Protein AF-A0A6V7L2I5-F1 (afdb_monomer)

Structure (mmCIF, N/CA/C/O backbone):
data_AF-A0A6V7L2I5-F1
#
_entry.id   AF-A0A6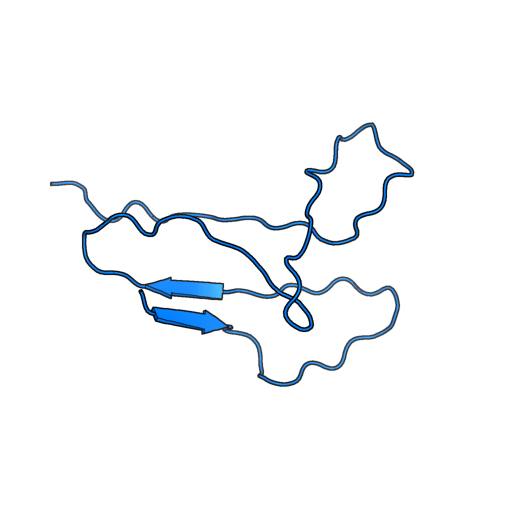V7L2I5-F1
#
loop_
_atom_site.group_PDB
_atom_site.id
_atom_site.type_symbol
_atom_site.label_atom_id
_atom_site.label_alt_id
_atom_site.label_comp_id
_atom_site.label_asym_id
_atom_site.label_entity_id
_atom_site.label_seq_id
_atom_site.pdbx_PDB_ins_code
_atom_site.Cartn_x
_atom_site.Cartn_y
_atom_site.Cartn_z
_atom_site.occupancy
_atom_site.B_iso_or_equiv
_atom_site.auth_seq_id
_atom_site.auth_comp_id
_atom_site.auth_asym_id
_atom_site.auth_atom_id
_atom_site.pdbx_PDB_model_num
ATOM 1 N N . ALA A 1 1 ? 9.198 -8.255 -10.952 1.00 65.94 1 ALA A N 1
ATOM 2 C CA . ALA A 1 1 ? 9.260 -7.094 -10.043 1.00 65.94 1 ALA A CA 1
ATOM 3 C C . ALA A 1 1 ? 9.380 -7.588 -8.607 1.00 65.94 1 ALA A C 1
ATOM 5 O O . ALA A 1 1 ? 8.819 -8.638 -8.304 1.00 65.94 1 ALA A O 1
ATOM 6 N N . LYS A 1 2 ? 10.106 -6.879 -7.738 1.00 77.19 2 LYS A N 1
ATOM 7 C CA . LYS A 1 2 ? 10.133 -7.158 -6.295 1.00 77.19 2 LYS A CA 1
ATOM 8 C C . LYS A 1 2 ? 9.391 -6.036 -5.576 1.00 77.19 2 LYS A C 1
ATOM 10 O O . LYS A 1 2 ? 9.757 -4.878 -5.736 1.00 77.19 2 LYS A O 1
ATOM 15 N N . ALA A 1 3 ? 8.373 -6.385 -4.798 1.00 84.38 3 ALA A N 1
ATOM 16 C CA . ALA A 1 3 ? 7.645 -5.453 -3.945 1.00 84.38 3 ALA A CA 1
ATOM 17 C C . ALA A 1 3 ? 8.016 -5.695 -2.478 1.00 84.38 3 ALA A C 1
ATOM 19 O O . ALA A 1 3 ? 8.206 -6.841 -2.060 1.00 84.38 3 ALA A O 1
ATOM 20 N N . ARG A 1 4 ? 8.139 -4.621 -1.703 1.00 87.81 4 ARG A N 1
ATOM 21 C CA . ARG A 1 4 ? 8.383 -4.663 -0.260 1.00 87.81 4 ARG A CA 1
ATOM 22 C C . ARG A 1 4 ? 7.531 -3.608 0.426 1.00 87.81 4 ARG A C 1
ATOM 24 O O . ARG A 1 4 ? 7.649 -2.432 0.102 1.00 87.81 4 ARG A O 1
ATOM 31 N N . ILE A 1 5 ? 6.772 -4.017 1.434 1.00 89.50 5 ILE A N 1
ATOM 32 C CA . ILE A 1 5 ? 6.169 -3.081 2.382 1.00 89.50 5 ILE A CA 1
ATOM 33 C C . ILE A 1 5 ? 7.269 -2.588 3.326 1.00 89.50 5 ILE A C 1
ATOM 35 O O . ILE A 1 5 ? 8.023 -3.397 3.867 1.00 89.50 5 ILE A O 1
ATOM 39 N N . LEU A 1 6 ? 7.425 -1.268 3.446 1.00 88.50 6 LEU A N 1
ATOM 40 C CA . LEU A 1 6 ? 8.452 -0.661 4.304 1.00 88.50 6 LEU A CA 1
ATOM 41 C C . LEU A 1 6 ? 8.028 -0.606 5.776 1.00 88.50 6 LEU A C 1
ATOM 43 O O . LEU A 1 6 ? 8.882 -0.536 6.657 1.00 88.50 6 LEU A O 1
ATOM 47 N N . ASN A 1 7 ? 6.723 -0.638 6.042 1.00 87.31 7 ASN A N 1
ATOM 48 C CA . ASN A 1 7 ? 6.177 -0.729 7.389 1.00 87.31 7 ASN A CA 1
ATOM 49 C C . ASN A 1 7 ? 6.487 -2.104 8.023 1.00 87.31 7 ASN A C 1
ATOM 51 O O . ASN A 1 7 ? 6.767 -3.066 7.302 1.00 87.31 7 ASN A O 1
ATOM 55 N N . PRO A 1 8 ? 6.416 -2.221 9.363 1.00 87.44 8 PRO A N 1
ATOM 56 C CA . PRO A 1 8 ? 6.500 -3.510 10.045 1.00 87.44 8 PRO A CA 1
ATOM 57 C C . PRO A 1 8 ? 5.453 -4.504 9.523 1.00 87.44 8 PRO A C 1
ATOM 59 O O . PRO A 1 8 ? 4.387 -4.095 9.064 1.00 87.44 8 PRO A O 1
ATOM 62 N N . ALA A 1 9 ? 5.748 -5.803 9.635 1.00 86.25 9 ALA A N 1
ATOM 63 C CA . ALA A 1 9 ? 4.813 -6.865 9.250 1.00 86.25 9 ALA A CA 1
ATOM 64 C C . ALA A 1 9 ? 3.493 -6.783 10.036 1.00 86.25 9 ALA A C 1
ATOM 66 O O . ALA A 1 9 ? 2.426 -6.947 9.452 1.00 86.25 9 ALA A O 1
ATOM 67 N N . ASP A 1 10 ? 3.588 -6.437 11.323 1.00 89.25 10 ASP A N 1
ATOM 68 C CA . ASP A 1 10 ? 2.450 -6.225 12.210 1.00 89.25 10 ASP A CA 1
ATOM 69 C C . ASP A 1 10 ? 2.387 -4.758 12.643 1.00 89.25 10 ASP A C 1
ATOM 71 O O . ASP A 1 10 ? 3.352 -4.208 13.184 1.00 89.25 10 ASP A O 1
ATOM 75 N N . LEU A 1 11 ? 1.234 -4.120 12.435 1.00 88.31 11 LEU A N 1
ATOM 76 C CA . LEU A 1 11 ? 0.978 -2.741 12.837 1.00 88.31 11 LEU A CA 1
ATOM 77 C C . LEU A 1 11 ? -0.283 -2.674 13.701 1.00 88.31 11 LEU A C 1
ATOM 79 O O . LEU A 1 11 ? -1.373 -3.033 13.261 1.00 88.31 11 LEU A O 1
ATOM 83 N N . TYR A 1 12 ? -0.144 -2.155 14.919 1.00 90.56 12 TYR A N 1
ATOM 84 C CA . TYR A 1 12 ? -1.264 -1.905 15.821 1.00 90.56 12 TYR A CA 1
ATOM 85 C C . TYR A 1 12 ? -1.688 -0.445 15.699 1.00 90.56 12 TYR A C 1
ATOM 87 O O . TYR A 1 12 ? -0.906 0.464 15.976 1.00 90.56 12 TYR A O 1
ATOM 95 N N . VAL A 1 13 ? -2.932 -0.218 15.285 1.00 89.38 13 VAL A N 1
ATOM 96 C CA . VAL A 1 13 ? -3.500 1.122 15.101 1.00 89.38 13 VAL A CA 1
ATOM 97 C C . VAL A 1 13 ? -4.724 1.312 15.984 1.00 89.38 13 VAL A C 1
ATOM 99 O O . VAL A 1 13 ? -5.429 0.360 16.319 1.00 89.38 13 VAL A O 1
ATOM 102 N N . LYS A 1 14 ? -4.995 2.562 16.358 1.00 93.56 14 LYS A N 1
ATOM 103 C CA . LYS A 1 14 ? -6.209 2.923 17.089 1.00 93.56 14 LYS A CA 1
ATOM 104 C C . LYS A 1 14 ? -7.368 3.108 16.110 1.00 93.56 14 LYS A C 1
ATOM 106 O O . LYS A 1 14 ? -7.211 3.712 15.051 1.00 93.56 14 LYS A O 1
ATOM 111 N N . THR A 1 15 ? -8.551 2.628 16.485 1.00 87.56 15 THR A N 1
ATOM 112 C CA . THR A 1 15 ? -9.777 2.835 15.707 1.00 87.56 15 THR A CA 1
ATOM 113 C C . THR A 1 15 ? -10.014 4.323 15.447 1.00 87.56 15 THR A C 1
ATOM 115 O O . THR A 1 15 ? -9.983 5.132 16.374 1.00 87.56 15 THR A O 1
ATOM 118 N N . GLY A 1 16 ? -10.257 4.670 14.181 1.00 84.62 16 GLY A N 1
ATOM 119 C CA . GLY A 1 16 ? -10.473 6.048 13.731 1.00 84.62 16 GLY A CA 1
ATOM 120 C C . GLY A 1 16 ? -9.194 6.831 13.425 1.00 84.62 16 GLY A C 1
ATOM 121 O O . GLY A 1 16 ? -9.285 7.971 12.983 1.00 84.62 16 GLY A O 1
ATOM 122 N N . SER A 1 17 ? -8.010 6.252 13.637 1.00 86.25 17 SER A N 1
ATOM 123 C CA . SER A 1 17 ? -6.749 6.866 13.216 1.00 86.25 17 SER A CA 1
ATOM 124 C C . SER A 1 17 ? -6.455 6.604 11.739 1.00 86.25 17 SER A C 1
ATOM 126 O O . SER A 1 17 ? -6.795 5.551 11.202 1.00 86.25 17 SER A O 1
ATOM 128 N N . SER A 1 18 ? -5.771 7.554 11.104 1.00 84.38 18 SER A N 1
ATOM 129 C CA . SER A 1 18 ? -5.199 7.377 9.769 1.00 84.38 18 SER A CA 1
ATOM 130 C C . SER A 1 18 ? -3.911 6.561 9.845 1.00 84.38 18 SER A C 1
ATOM 132 O O . SER A 1 18 ? -3.125 6.718 10.781 1.00 84.38 18 SER A O 1
ATOM 134 N N . LEU A 1 19 ? -3.683 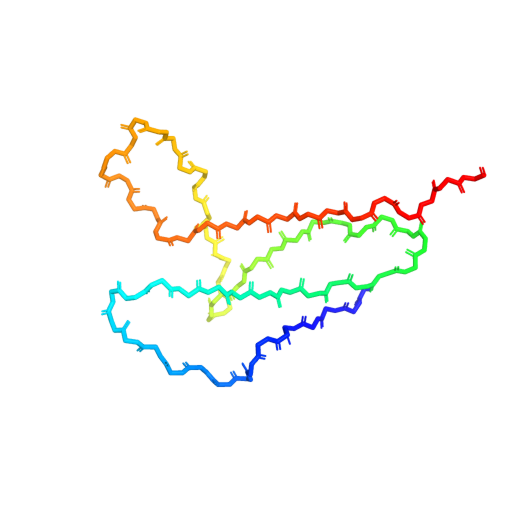5.710 8.847 1.00 85.75 19 LEU A N 1
ATOM 135 C CA . LEU A 1 19 ? -2.453 4.938 8.696 1.00 85.75 19 LEU A CA 1
ATOM 136 C C . LEU A 1 19 ? -1.945 5.057 7.260 1.00 85.75 19 LEU A C 1
ATOM 138 O O . LEU A 1 19 ? -2.744 5.131 6.328 1.00 85.75 19 LEU A O 1
ATOM 142 N N . THR A 1 20 ? -0.626 5.022 7.094 1.00 87.56 20 THR A N 1
ATOM 143 C CA . THR A 1 20 ? 0.032 5.067 5.784 1.00 87.56 20 THR A CA 1
ATOM 144 C C . THR A 1 20 ? 0.896 3.826 5.616 1.00 87.56 20 THR A C 1
ATOM 146 O O . THR A 1 20 ? 1.798 3.579 6.422 1.00 87.56 20 THR A O 1
ATOM 149 N N . LEU A 1 21 ? 0.619 3.048 4.566 1.00 88.31 21 LEU A N 1
ATOM 150 C CA . LEU A 1 21 ? 1.437 1.910 4.153 1.00 88.31 21 LEU A CA 1
ATOM 151 C C . LEU A 1 21 ? 2.229 2.278 2.901 1.00 88.31 21 LEU A C 1
ATOM 153 O O . LEU A 1 21 ? 1.651 2.723 1.913 1.00 88.31 21 LEU A O 1
ATOM 157 N N . THR A 1 22 ? 3.538 2.047 2.922 1.00 88.25 22 THR A N 1
ATOM 158 C CA . THR A 1 22 ? 4.411 2.314 1.774 1.00 88.25 22 THR A CA 1
ATOM 159 C C . THR A 1 22 ? 4.875 1.003 1.158 1.00 88.25 22 THR A C 1
ATOM 161 O O . THR A 1 22 ? 5.587 0.223 1.795 1.00 88.25 22 THR A O 1
ATOM 164 N N . CYS A 1 23 ? 4.502 0.775 -0.101 1.00 86.25 23 CYS A N 1
ATOM 165 C CA . CYS A 1 23 ? 5.032 -0.311 -0.916 1.00 86.25 23 CYS A CA 1
ATOM 166 C C . CYS A 1 23 ? 6.143 0.228 -1.820 1.00 86.25 23 CYS A C 1
ATOM 168 O O . CYS A 1 23 ? 5.892 1.051 -2.695 1.00 86.25 23 CYS A O 1
ATOM 170 N N . LEU A 1 24 ? 7.370 -0.251 -1.622 1.00 86.38 24 LEU A N 1
ATOM 171 C CA . LEU A 1 24 ? 8.477 0.005 -2.531 1.00 86.38 24 LEU A CA 1
ATOM 172 C C . LEU A 1 24 ? 8.552 -1.122 -3.558 1.00 86.38 24 LEU A C 1
ATOM 174 O O . LEU A 1 24 ? 8.791 -2.282 -3.205 1.00 86.38 24 LEU A O 1
ATOM 178 N N . MET A 1 25 ? 8.401 -0.767 -4.828 1.00 83.12 25 MET A N 1
ATOM 179 C CA . MET A 1 25 ? 8.544 -1.688 -5.949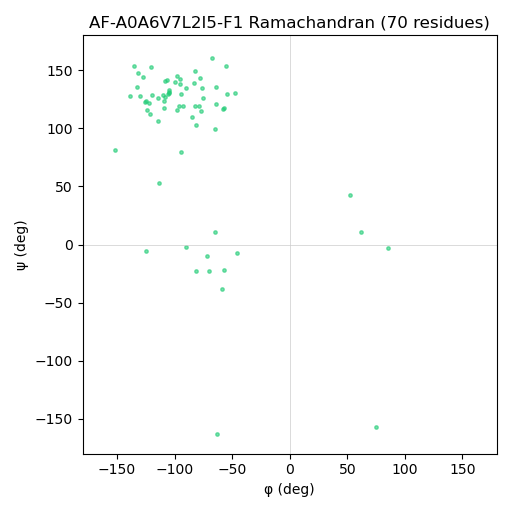 1.00 83.12 25 MET A CA 1
ATOM 180 C C . MET A 1 25 ? 9.829 -1.379 -6.706 1.00 83.12 25 MET A C 1
ATOM 182 O O . MET A 1 25 ? 10.058 -0.244 -7.110 1.00 83.12 25 MET A O 1
ATOM 186 N N . SER A 1 26 ? 10.666 -2.393 -6.908 1.00 76.94 26 SER A N 1
ATOM 187 C CA . SER A 1 26 ? 11.832 -2.297 -7.779 1.00 76.94 26 SER A CA 1
ATOM 188 C C . SER A 1 26 ? 11.739 -3.308 -8.920 1.00 76.94 26 SER A C 1
ATOM 190 O O . SER A 1 26 ? 11.500 -4.510 -8.740 1.00 76.94 26 SER A O 1
ATOM 192 N N . GLN A 1 27 ? 11.917 -2.798 -10.130 1.00 71.62 27 GLN A N 1
ATOM 193 C CA . GLN A 1 27 ? 12.079 -3.562 -11.359 1.00 71.62 27 GLN A CA 1
ATOM 194 C C . GLN A 1 27 ? 13.242 -2.936 -12.129 1.00 71.62 27 GLN A C 1
ATOM 196 O O . GLN A 1 27 ? 13.566 -1.772 -11.917 1.00 71.62 27 GLN A O 1
ATOM 201 N N . GLY A 1 28 ? 13.911 -3.732 -12.967 1.00 65.62 28 GLY A N 1
ATOM 202 C CA . GLY A 1 28 ? 14.910 -3.213 -13.905 1.00 65.62 28 GLY A CA 1
ATOM 203 C C . GLY A 1 28 ? 14.284 -2.253 -14.934 1.00 65.62 28 GLY A C 1
ATOM 204 O O . GLY A 1 28 ? 13.149 -1.831 -14.744 1.00 65.62 28 GLY A O 1
ATOM 205 N N . PRO A 1 29 ? 14.949 -1.956 -16.064 1.00 65.75 29 PRO A N 1
ATOM 206 C CA . PRO A 1 29 ? 14.562 -0.901 -17.025 1.00 65.75 29 PRO A CA 1
ATOM 207 C C . PRO A 1 29 ? 13.223 -1.126 -17.763 1.00 65.75 29 PRO A C 1
ATOM 209 O O . PRO A 1 29 ? 12.914 -0.455 -18.741 1.00 65.75 29 PRO A O 1
ATOM 212 N N . HIS A 1 30 ? 12.431 -2.098 -17.327 1.00 61.84 30 HIS A N 1
ATOM 213 C CA . HIS A 1 30 ? 11.147 -2.460 -17.894 1.00 61.84 30 HIS A CA 1
ATOM 214 C C . HIS A 1 30 ? 10.013 -1.826 -17.084 1.00 61.84 30 HIS A C 1
ATOM 216 O O . HIS A 1 30 ? 10.078 -1.767 -15.857 1.00 61.84 30 HIS A O 1
ATOM 222 N N . TYR A 1 31 ? 8.945 -1.442 -17.782 1.00 67.62 31 TYR A N 1
ATOM 223 C CA . TYR A 1 31 ? 7.711 -0.904 -17.212 1.00 67.62 31 TYR A CA 1
ATOM 224 C C . TYR A 1 31 ? 7.195 -1.748 -16.031 1.00 67.62 31 TYR A C 1
ATOM 226 O O . TYR A 1 31 ? 7.076 -2.973 -16.136 1.00 67.62 31 TYR A O 1
ATOM 234 N N . LEU A 1 32 ? 6.893 -1.078 -14.915 1.00 65.50 32 LEU A N 1
ATOM 235 C CA . LEU A 1 32 ? 6.484 -1.694 -13.646 1.00 65.50 32 LEU A CA 1
ATOM 236 C C . LEU A 1 32 ? 5.062 -2.287 -13.660 1.00 65.50 32 LEU A C 1
ATOM 238 O O . LEU A 1 32 ? 4.706 -3.036 -12.750 1.00 65.50 32 LEU A O 1
ATOM 242 N N . GLY A 1 33 ? 4.270 -2.022 -14.702 1.00 72.06 33 GLY A N 1
ATOM 243 C CA . GLY A 1 33 ? 2.906 -2.535 -14.817 1.00 72.06 33 GLY A CA 1
ATOM 244 C C . GLY A 1 33 ? 1.912 -1.805 -13.908 1.00 72.06 33 GLY A C 1
ATOM 245 O O . GLY A 1 33 ? 2.122 -0.660 -13.518 1.00 72.06 33 GLY A O 1
ATOM 246 N N . THR A 1 34 ? 0.808 -2.479 -13.584 1.00 76.56 34 THR A N 1
ATOM 247 C CA . THR A 1 34 ? -0.245 -1.974 -12.690 1.00 76.56 34 THR A CA 1
ATOM 248 C C . THR A 1 34 ? 0.042 -2.359 -11.240 1.00 76.56 34 THR A C 1
ATOM 250 O O . THR A 1 34 ? 0.338 -3.519 -10.951 1.00 76.56 34 THR A O 1
ATOM 253 N N . VAL A 1 35 ? -0.105 -1.407 -10.316 1.00 78.44 35 VAL A N 1
ATOM 254 C CA . VAL A 1 35 ? -0.051 -1.658 -8.868 1.00 78.44 35 VAL A CA 1
ATOM 255 C C . VAL A 1 35 ? -1.468 -1.872 -8.345 1.00 78.44 35 VAL A C 1
ATOM 257 O O . VAL A 1 35 ? -2.352 -1.060 -8.601 1.00 78.44 35 VAL A O 1
ATOM 260 N N . ALA A 1 36 ? -1.683 -2.957 -7.603 1.00 83.44 36 ALA A N 1
ATOM 261 C CA . ALA A 1 36 ? -2.956 -3.257 -6.958 1.00 83.44 36 ALA A CA 1
ATOM 262 C C . ALA A 1 36 ? -2.722 -3.661 -5.500 1.00 83.44 36 ALA A C 1
ATOM 264 O O . ALA A 1 36 ? -1.828 -4.456 -5.200 1.00 83.44 36 ALA A O 1
ATOM 265 N N . TRP A 1 37 ? -3.538 -3.119 -4.599 1.00 85.12 37 TRP A N 1
ATOM 266 C CA . TRP A 1 37 ? -3.523 -3.469 -3.183 1.00 85.12 37 TRP A CA 1
ATOM 267 C C . TRP A 1 37 ? -4.566 -4.543 -2.903 1.00 85.12 37 TRP A C 1
ATOM 269 O O . TRP A 1 37 ? -5.656 -4.519 -3.470 1.00 85.12 37 TRP A O 1
ATOM 279 N N . TYR A 1 38 ? -4.231 -5.475 -2.015 1.00 87.62 38 TYR A N 1
ATOM 280 C CA . TYR A 1 38 ? -5.116 -6.560 -1.605 1.00 87.62 38 TYR A CA 1
ATOM 281 C C . TYR A 1 38 ? -5.220 -6.606 -0.087 1.00 87.62 38 TYR A C 1
ATOM 283 O O . TYR A 1 38 ? -4.237 -6.383 0.622 1.00 87.62 38 TYR A O 1
ATOM 291 N N . ARG A 1 39 ? -6.412 -6.941 0.398 1.00 86.69 39 ARG A N 1
ATOM 292 C CA . ARG A 1 39 ? -6.702 -7.243 1.797 1.00 86.69 39 ARG A CA 1
ATOM 293 C C . ARG A 1 39 ? -7.462 -8.561 1.836 1.00 86.69 39 ARG A C 1
ATOM 295 O O . ARG A 1 39 ? -8.452 -8.700 1.130 1.00 86.69 39 ARG A O 1
ATOM 302 N N . ASP A 1 40 ? -6.999 -9.519 2.636 1.00 90.31 40 ASP A N 1
ATOM 303 C CA . ASP A 1 40 ? -7.661 -10.823 2.796 1.00 90.31 40 ASP A CA 1
ATOM 304 C C . ASP A 1 40 ? -7.937 -11.524 1.445 1.00 90.31 40 ASP A C 1
ATOM 306 O O . ASP A 1 40 ? -9.015 -12.059 1.198 1.00 90.31 40 ASP A O 1
ATOM 310 N N . ASN A 1 41 ? -6.955 -11.479 0.533 1.00 89.38 41 ASN A N 1
ATOM 311 C CA . ASN A 1 41 ? -7.047 -11.989 -0.844 1.00 89.38 41 ASN A CA 1
ATOM 312 C C . ASN A 1 41 ? -8.100 -11.313 -1.748 1.00 89.38 41 ASN A C 1
ATOM 314 O O . ASN A 1 41 ? -8.337 -11.785 -2.860 1.00 89.38 41 ASN A O 1
ATOM 318 N N . GLN A 1 42 ? -8.690 -10.197 -1.325 1.00 90.56 42 GLN A N 1
ATOM 319 C CA . GLN A 1 42 ? -9.618 -9.396 -2.122 1.00 90.56 42 GLN A CA 1
ATOM 320 C C . GLN A 1 42 ? -8.966 -8.078 -2.557 1.00 90.56 42 GLN A C 1
ATOM 322 O O . GLN A 1 42 ? -8.221 -7.483 -1.771 1.00 90.56 42 GLN A O 1
ATOM 327 N N . PRO A 1 43 ? -9.212 -7.606 -3.794 1.00 87.69 43 PRO A N 1
ATOM 328 C CA . PRO A 1 43 ? -8.684 -6.329 -4.248 1.00 87.69 43 PRO A CA 1
ATOM 329 C C . PRO A 1 43 ? -9.283 -5.193 -3.419 1.00 87.69 43 PRO A C 1
ATOM 331 O O . PRO A 1 43 ? -10.487 -5.142 -3.162 1.00 87.69 43 PRO A O 1
ATOM 334 N N . VAL A 1 44 ? -8.430 -4.265 -3.001 1.00 86.38 44 VAL A N 1
ATOM 335 C CA . VAL A 1 44 ? -8.858 -3.047 -2.322 1.00 86.38 44 VAL A CA 1
ATOM 336 C C . VAL A 1 44 ? -9.418 -2.094 -3.370 1.00 86.38 44 VAL A C 1
ATOM 338 O O . VAL A 1 44 ? -8.691 -1.627 -4.245 1.00 86.38 44 VAL A O 1
ATOM 341 N N . VAL A 1 45 ? -10.716 -1.808 -3.280 1.00 78.81 45 VAL A N 1
ATOM 342 C CA . VAL A 1 45 ? -11.363 -0.798 -4.120 1.00 78.81 45 VAL A CA 1
ATOM 343 C C . VAL A 1 45 ? -11.053 0.575 -3.542 1.00 78.81 45 VAL A C 1
ATOM 345 O O . VAL A 1 45 ? -11.399 0.870 -2.398 1.00 78.81 45 VAL A O 1
ATOM 348 N N . THR A 1 46 ? -10.397 1.410 -4.336 1.00 73.56 46 THR A N 1
ATOM 349 C CA . THR A 1 46 ? -10.180 2.819 -4.023 1.00 73.56 46 THR A CA 1
ATOM 350 C C . THR A 1 46 ? -11.213 3.640 -4.779 1.00 73.56 46 THR A C 1
ATOM 352 O O . THR A 1 46 ? -11.518 3.355 -5.936 1.00 73.56 46 THR A O 1
ATOM 355 N N . SER A 1 47 ? -11.766 4.671 -4.149 1.00 61.34 47 SER A N 1
ATOM 356 C CA . SER A 1 47 ? -12.353 5.772 -4.907 1.00 61.34 47 SER A CA 1
ATOM 357 C C . SER A 1 47 ? -11.385 6.932 -4.806 1.00 61.34 47 SER A C 1
ATOM 359 O O . SER A 1 47 ? -10.977 7.294 -3.700 1.00 61.34 47 SER A O 1
ATOM 361 N N . ALA A 1 48 ? -11.043 7.551 -5.931 1.00 57.53 48 ALA A N 1
ATOM 362 C CA . ALA A 1 48 ? -10.505 8.898 -5.868 1.00 57.53 48 ALA A CA 1
ATOM 363 C C . ALA A 1 48 ? -11.551 9.760 -5.145 1.00 57.53 48 ALA A C 1
ATOM 365 O O . ALA A 1 48 ? -12.689 9.848 -5.606 1.00 57.53 48 ALA A O 1
ATOM 366 N N . ARG A 1 49 ? -11.204 10.319 -3.979 1.00 55.81 49 ARG A N 1
ATOM 367 C CA . ARG A 1 49 ? -12.094 11.251 -3.278 1.00 55.81 49 ARG A CA 1
ATOM 368 C C . ARG A 1 49 ? -12.382 12.413 -4.225 1.00 55.81 49 ARG A C 1
ATOM 370 O O . ARG A 1 49 ? -11.463 13.132 -4.606 1.00 55.81 49 ARG A O 1
ATOM 377 N N . ASN A 1 50 ? -13.639 12.587 -4.614 1.00 57.88 50 ASN A N 1
ATOM 378 C CA . ASN A 1 50 ? -14.084 13.850 -5.185 1.00 57.88 50 ASN A CA 1
ATOM 379 C C . ASN A 1 50 ? -14.229 14.842 -4.021 1.00 57.88 50 ASN A C 1
ATOM 381 O O . ASN A 1 50 ? -14.771 14.475 -2.981 1.00 57.88 50 ASN A O 1
ATOM 385 N N . GLU A 1 51 ? -13.743 16.077 -4.166 1.00 60.25 51 GLU A N 1
ATOM 386 C CA . GLU A 1 51 ? -13.813 17.101 -3.106 1.00 60.25 51 GLU A CA 1
ATOM 387 C C . GLU A 1 51 ? -15.253 17.384 -2.637 1.00 60.25 51 GLU A C 1
ATOM 389 O O . GLU A 1 51 ? -15.456 17.837 -1.513 1.00 60.25 51 GLU A O 1
ATOM 394 N N . ASN A 1 52 ? -16.252 17.068 -3.467 1.00 64.25 52 ASN A N 1
ATOM 395 C CA . ASN A 1 52 ? -17.671 17.242 -3.155 1.00 64.25 52 ASN A CA 1
ATOM 396 C C . ASN A 1 52 ? -18.324 16.027 -2.476 1.00 64.25 52 ASN A C 1
ATOM 398 O O . ASN A 1 52 ? -19.512 16.079 -2.159 1.00 64.25 52 ASN A O 1
ATOM 402 N N . ASP A 1 53 ? -17.588 14.935 -2.268 1.00 64.69 53 ASP A N 1
ATOM 403 C CA . ASP A 1 53 ? -18.136 13.693 -1.727 1.00 64.69 53 ASP A CA 1
ATOM 404 C C . ASP A 1 53 ? -17.954 13.637 -0.204 1.00 64.69 53 ASP A C 1
ATOM 406 O O . ASP A 1 53 ? -17.006 13.061 0.333 1.00 64.69 53 ASP A O 1
ATOM 410 N N . ILE A 1 54 ? -18.850 14.335 0.496 1.00 58.09 54 ILE A N 1
ATOM 411 C CA . ILE A 1 54 ? -18.822 14.500 1.958 1.00 58.09 54 ILE A CA 1
ATOM 412 C C . ILE A 1 54 ? -19.174 13.179 2.676 1.00 58.09 54 ILE A C 1
ATOM 414 O O . ILE A 1 54 ? -18.734 12.972 3.807 1.00 58.09 54 ILE A O 1
ATOM 418 N N . ASP A 1 55 ? -19.882 12.264 1.997 1.00 58.41 55 ASP A N 1
ATOM 419 C CA . ASP A 1 55 ? -20.439 11.033 2.580 1.00 58.41 55 ASP A CA 1
ATOM 420 C C . ASP A 1 55 ? -20.019 9.719 1.880 1.00 58.41 55 ASP A C 1
ATOM 422 O O . ASP A 1 55 ? -20.339 8.639 2.388 1.00 58.41 55 ASP A O 1
ATOM 426 N N . ALA A 1 56 ? -19.286 9.742 0.756 1.00 54.25 56 ALA A N 1
ATOM 427 C CA . ALA A 1 56 ? -18.804 8.497 0.150 1.00 54.25 56 ALA A CA 1
ATOM 428 C C . ALA A 1 56 ? -17.536 7.979 0.838 1.00 54.25 56 ALA A C 1
ATOM 430 O O . ALA A 1 56 ? -16.408 8.418 0.608 1.00 54.25 56 ALA A O 1
ATOM 431 N N . GLU A 1 57 ? -17.724 6.964 1.670 1.00 56.31 57 GLU A N 1
ATOM 432 C CA . GLU A 1 57 ? -16.664 6.028 2.021 1.00 56.31 57 GLU A CA 1
ATOM 433 C C . GLU A 1 57 ? -16.231 5.260 0.765 1.00 56.31 57 GLU A C 1
ATOM 435 O O . GLU A 1 57 ? -17.024 4.555 0.138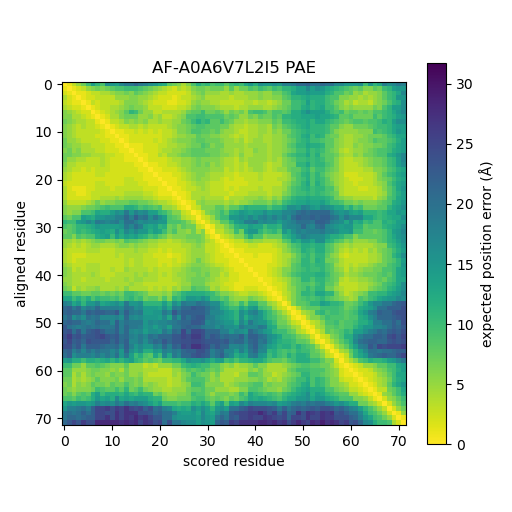 1.00 56.31 57 GLU A O 1
ATOM 440 N N . PRO A 1 58 ? -14.947 5.375 0.420 1.00 58.25 58 PRO A N 1
ATOM 441 C CA . PRO A 1 58 ? -13.976 4.462 0.981 1.00 58.25 58 PRO A CA 1
ATOM 442 C C . PRO A 1 58 ? -12.835 5.218 1.668 1.00 58.25 58 PRO A C 1
ATOM 444 O O . PRO A 1 58 ? -12.088 5.979 1.057 1.00 58.25 58 PRO A O 1
ATOM 447 N N . ARG A 1 59 ? -12.634 4.909 2.954 1.00 66.19 59 ARG A N 1
ATOM 448 C CA . ARG 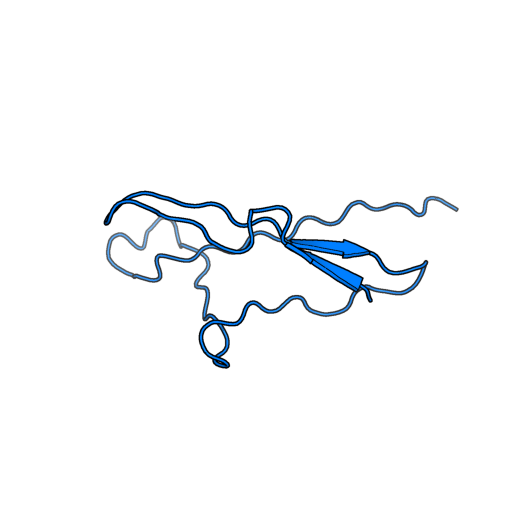A 1 59 ? -11.470 5.258 3.799 1.00 66.19 59 ARG A CA 1
ATOM 449 C C . ARG A 1 59 ? -10.073 5.048 3.198 1.00 66.19 59 ARG A C 1
ATOM 451 O O . ARG A 1 59 ? -9.099 5.390 3.865 1.00 66.19 59 ARG A O 1
ATOM 458 N N . ILE A 1 60 ? -9.940 4.433 2.024 1.00 74.56 60 ILE A N 1
ATOM 459 C CA . ILE A 1 60 ? -8.656 3.988 1.484 1.00 74.56 60 ILE A CA 1
ATOM 460 C C . ILE A 1 60 ? -8.325 4.778 0.220 1.00 74.56 60 ILE A C 1
ATOM 462 O O . ILE A 1 60 ? -8.885 4.535 -0.848 1.00 74.56 60 ILE A O 1
ATOM 466 N N . ASN A 1 61 ? -7.373 5.700 0.360 1.00 76.88 61 ASN A N 1
ATOM 467 C CA . ASN A 1 61 ? -6.718 6.364 -0.758 1.00 76.88 61 ASN A CA 1
ATOM 46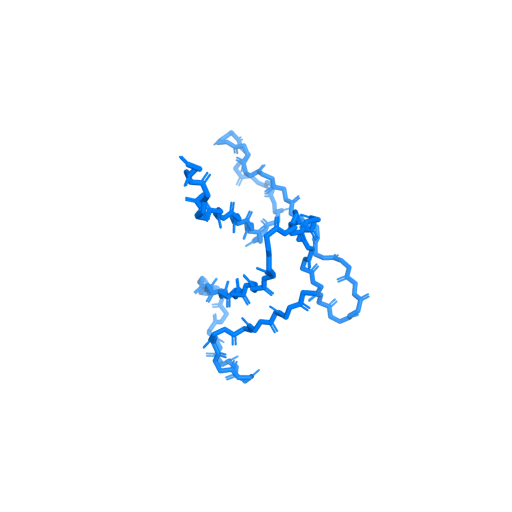8 C C . ASN A 1 61 ? -5.413 5.629 -1.090 1.00 76.88 61 ASN A C 1
ATOM 470 O O . ASN A 1 61 ? -4.675 5.237 -0.183 1.00 76.88 61 ASN A O 1
ATOM 474 N N . VAL A 1 62 ? -5.129 5.449 -2.379 1.00 77.06 62 VAL A N 1
ATOM 475 C CA . VAL A 1 62 ? -3.866 4.875 -2.853 1.00 77.06 62 VAL A CA 1
ATOM 476 C C . VAL A 1 62 ? -3.235 5.860 -3.815 1.00 77.06 62 VAL A C 1
ATOM 478 O O . VAL A 1 62 ? -3.758 6.109 -4.897 1.00 77.06 62 VAL A O 1
ATOM 481 N N . GLU A 1 63 ? -2.075 6.366 -3.424 1.00 76.56 63 GLU A N 1
ATOM 482 C CA . GLU A 1 63 ? -1.234 7.217 -4.253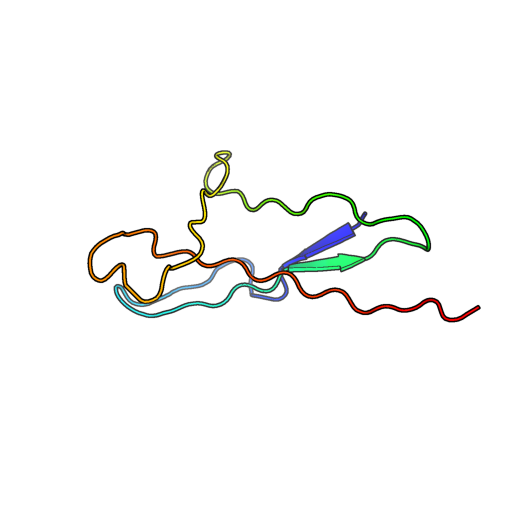 1.00 76.56 63 GLU A CA 1
ATOM 483 C C . GLU A 1 63 ? -0.051 6.386 -4.749 1.00 76.56 63 GLU A C 1
ATOM 485 O O . GLU A 1 63 ? 0.574 5.646 -3.986 1.00 76.56 63 GLU A O 1
ATOM 490 N N . THR A 1 64 ? 0.222 6.448 -6.051 1.00 75.25 64 THR A N 1
ATOM 491 C CA . THR A 1 64 ? 1.362 5.763 -6.670 1.00 75.25 64 THR A CA 1
ATOM 492 C C . THR A 1 64 ? 2.234 6.809 -7.339 1.00 75.25 64 THR A C 1
ATOM 494 O O . THR A 1 64 ? 1.819 7.422 -8.320 1.00 75.25 64 THR A O 1
ATOM 497 N N . GLU A 1 65 ? 3.430 7.010 -6.795 1.00 74.88 65 GLU A N 1
ATOM 498 C CA . GLU A 1 65 ? 4.438 7.912 -7.344 1.00 74.88 65 GLU A CA 1
ATOM 499 C C . GLU A 1 65 ? 5.543 7.095 -8.020 1.00 74.88 65 GLU A C 1
ATOM 501 O O . GLU A 1 65 ? 6.044 6.114 -7.462 1.00 74.88 65 GLU A O 1
ATOM 506 N N . TRP A 1 66 ? 5.919 7.502 -9.231 1.00 71.88 66 TRP A N 1
ATOM 507 C CA . TRP A 1 66 ? 6.985 6.875 -10.005 1.00 71.88 66 TRP A CA 1
ATOM 508 C C . TRP A 1 66 ? 8.177 7.824 -10.066 1.00 71.88 66 TRP A C 1
ATOM 510 O O . TRP A 1 66 ? 8.027 8.979 -10.454 1.00 71.88 66 TRP A O 1
ATOM 520 N N . SER A 1 67 ? 9.372 7.345 -9.723 1.00 67.94 67 SER A N 1
ATOM 521 C CA . SER A 1 67 ? 10.601 8.080 -10.019 1.00 67.94 67 SER A CA 1
ATOM 522 C C . SER A 1 67 ? 11.044 7.742 -11.442 1.00 67.94 67 SER A C 1
ATOM 524 O O . SER A 1 67 ? 11.487 6.614 -11.684 1.00 67.94 67 SER A O 1
ATOM 526 N N . ASP A 1 68 ? 10.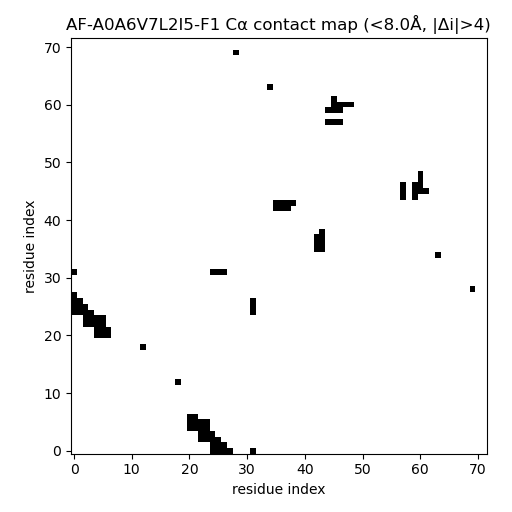943 8.692 -12.371 1.00 63.75 68 ASP A N 1
ATOM 527 C CA . ASP A 1 68 ? 11.528 8.552 -13.707 1.00 63.75 68 ASP A CA 1
ATOM 528 C C . ASP A 1 68 ? 13.052 8.490 -13.572 1.00 63.75 68 ASP A C 1
ATOM 530 O O . ASP A 1 68 ? 13.731 9.499 -13.400 1.00 63.75 68 ASP A O 1
ATOM 534 N N . ALA A 1 69 ? 13.606 7.283 -13.612 1.00 57.19 69 ALA A N 1
ATOM 535 C CA . ALA A 1 69 ? 15.044 7.062 -13.567 1.00 57.19 69 ALA A CA 1
ATOM 536 C C . ALA A 1 69 ? 15.542 6.488 -14.895 1.00 57.19 69 ALA A C 1
ATOM 538 O O . ALA A 1 69 ? 16.191 5.450 -14.888 1.00 57.19 69 ALA A O 1
ATOM 539 N N . LEU A 1 70 ? 15.230 7.140 -16.022 1.00 50.16 70 LEU A N 1
ATOM 540 C CA . LEU A 1 70 ? 15.895 6.913 -17.312 1.00 50.16 70 LEU A CA 1
ATOM 541 C C . LEU A 1 70 ? 15.852 8.190 -18.179 1.00 50.16 70 LEU A C 1
ATOM 543 O O . LEU A 1 70 ? 15.033 8.308 -19.087 1.00 50.16 70 LEU A O 1
ATOM 547 N N . THR A 1 71 ? 16.759 9.140 -17.940 1.00 45.50 71 THR A N 1
ATOM 548 C CA . THR A 1 71 ? 17.275 9.989 -19.028 1.00 45.50 71 THR A CA 1
ATOM 549 C C . THR A 1 71 ? 18.382 9.198 -19.722 1.00 45.50 71 THR A C 1
ATOM 551 O O . THR A 1 71 ? 19.336 8.777 -19.068 1.00 45.50 71 THR A O 1
ATOM 554 N N . SER A 1 72 ? 18.202 8.927 -21.019 1.00 41.91 72 SER A N 1
ATOM 555 C CA . SER A 1 72 ? 19.225 8.331 -21.890 1.00 41.91 72 SER A CA 1
ATOM 556 C C . SER A 1 72 ? 20.330 9.322 -22.231 1.00 41.91 72 SER A C 1
ATOM 558 O O . SER A 1 72 ? 20.063 10.543 -22.207 1.00 41.91 72 SER A O 1
#

Foldseek 3Di:
DDKDWPDDPDDDDDPPDDDDIDIDDDDPPDDPDDDFDDDPNHTDDDDPDDPPCPDDDDPDDDDDDDDPPDDD

Secondary structure (DSSP, 8-state):
-EEEE-S-SS----TT------EEEE-SSS-------EETTEE----PPPTT-SS-----------------

Sequence (72 aa):
AKARILNPADLYVKTGSSLTLTCLMSQGPHYLGTVAWYRDNQPVVTSARNENDIDAEPRINVETEWSDALTS

Solvent-accessible surface area (backbone atoms only — not comparable to full-atom values): 5444 Å² total; per-residue (Å²): 121,50,76,41,68,74,56,69,97,75,80,91,77,62,91,92,61,88,85,87,83,50,73,51,73,51,59,70,102,57,85,82,76,83,88,82,56,69,54,97,94,38,76,59,77,61,49,85,82,53,94,84,54,88,78,69,80,53,96,45,79,83,86,85,86,80,83,90,85,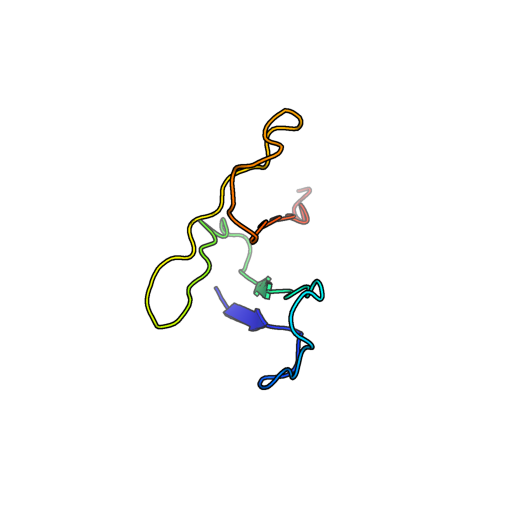75,86,130

Nearest PDB structures (foldseek):
  3low-assembly1_B  TM=3.950E-01  e=2.760E+00  Homo sapiens

InterPro domains:
  IPR013783 Immunoglobulin-like fold [G3DSA:2.60.40.10] (4-69)
  IPR036179 Immunoglobulin-like domain superfamily [SSF48726] (6-65)

Radius of gyration: 15.24 Å; Cα contacts (8 Å, |Δi|>4): 49; chains: 1; bounding box: 40×29×39 Å

pLDDT: mean 75.31, std 12.98, range [41.91, 93.56]

Mean predicted aligned error: 9.22 Å

Organism: NCBI:txid1563983